Protein AF-A0A8H5EGX0-F1 (afdb_monomer_lite)

InterPro domains:
  IPR036259 MFS transporter superfamily [G3DSA:1.20.1250.20] (52-142)
  IPR036259 MFS transporter superfamily [SSF103473] (41-141)
  IPR050327 Proton-linked Monocarboxylate Transporter [PTHR11360] (49-141)

pLDDT: mean 75.51, std 17.84, range [39.16, 94.0]

Organism: Fusarium oxysporum (NCBI:txid5507)

Foldseek 3Di:
DDDDDDDDDDDDDDDDDDDDDDDDDDPPPPPDPPPDPPPPDPCPDDDPPDDPVVVVVVVVVVVVCCVLVVVLVCVVVVLVVCCVPVVVVDDSVVSVVVSVVVVVVSVVCVVVQVVCCVPPNNPVVVVVVVVVVVVVVVVVVD

Secondary structure (DSSP, 8-state):
---------------------------------------------S---S-HHHHHHHHHHHHHHIIIIIHHHHHHHHHHHHHHTTTTTS-HHHHHHHHHHHHHHHHHTHHHHHHHHHHH-THHHHHHHHHHHHHHHHHHT-

Sequence (142 aa):
MAASEPSRHQSLSSPASDDDRPSQIEPYSEKAPSQQEGTSAPDFGPPPDGGLQAWLVVTGGFFAVFASFGWINCIGIFQDYYEQNQLRSYSSSDVAWISSIESFMLFFWGPVVGYMTDNYGPRIPILIGSFLHVFGLMMTSL

Structure (mmCIF, N/CA/C/O backbone):
data_AF-A0A8H5EGX0-F1
#
_entry.id   AF-A0A8H5EGX0-F1
#
loop_
_atom_site.group_PDB
_atom_site.id
_atom_site.type_symbol
_atom_site.label_atom_id
_atom_site.label_alt_id
_atom_site.label_comp_id
_atom_site.label_asym_id
_atom_site.label_entity_id
_atom_site.label_seq_id
_atom_site.pdbx_PDB_ins_code
_atom_site.Cartn_x
_atom_site.Cartn_y
_atom_site.Cartn_z
_atom_site.occupancy
_atom_site.B_iso_or_equiv
_atom_site.auth_seq_id
_atom_site.auth_comp_id
_atom_site.auth_asym_id
_atom_site.auth_atom_id
_atom_site.pdbx_PDB_model_num
ATOM 1 N N . MET A 1 1 ? 75.860 87.114 -54.811 1.00 39.16 1 MET A N 1
ATOM 2 C CA . MET A 1 1 ? 76.926 86.441 -54.043 1.00 39.16 1 MET A CA 1
ATOM 3 C C . MET A 1 1 ? 76.267 85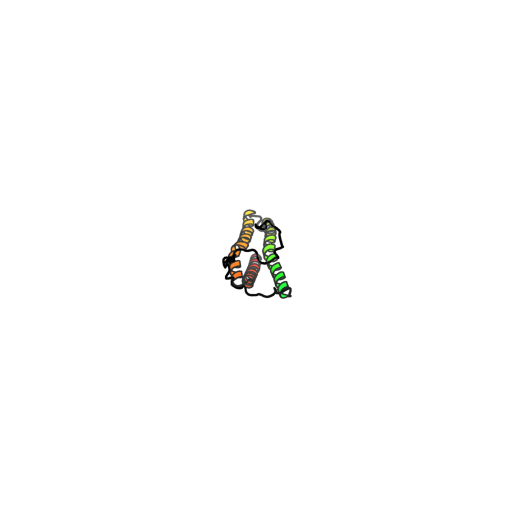.322 -53.266 1.00 39.16 1 MET A C 1
ATOM 5 O O . MET A 1 1 ? 75.130 85.493 -52.855 1.00 39.16 1 MET A O 1
ATOM 9 N N . ALA A 1 2 ? 76.927 84.173 -53.255 1.00 45.00 2 ALA A N 1
ATOM 10 C CA . ALA A 1 2 ? 76.429 82.858 -52.883 1.00 45.00 2 ALA A CA 1
ATOM 11 C C . ALA A 1 2 ? 75.842 82.733 -51.465 1.00 45.00 2 ALA A C 1
ATOM 13 O O . ALA A 1 2 ? 76.017 83.625 -50.641 1.00 45.00 2 ALA A O 1
ATOM 14 N N . ALA A 1 3 ? 75.312 81.526 -51.224 1.00 44.09 3 ALA A N 1
ATOM 15 C CA . ALA A 1 3 ? 75.005 80.915 -49.929 1.00 44.09 3 ALA A CA 1
ATOM 16 C C . ALA A 1 3 ? 73.655 81.359 -49.335 1.00 44.09 3 ALA A C 1
ATOM 18 O O . ALA A 1 3 ? 73.277 82.515 -49.439 1.00 44.09 3 ALA A O 1
ATOM 19 N N . SER A 1 4 ? 72.833 80.500 -48.743 1.00 52.69 4 SER A N 1
ATOM 20 C CA . SER A 1 4 ? 73.027 79.145 -48.215 1.00 52.69 4 SER A CA 1
ATOM 21 C C . SER A 1 4 ? 71.645 78.585 -47.853 1.00 52.69 4 SER A C 1
ATOM 23 O O . SER A 1 4 ? 70.780 79.349 -47.439 1.00 52.69 4 SER A O 1
ATOM 25 N N . GLU A 1 5 ? 71.491 77.266 -47.990 1.00 57.84 5 GLU A N 1
ATOM 26 C CA . GLU A 1 5 ? 70.510 76.393 -47.313 1.00 57.84 5 GLU A CA 1
ATOM 27 C C . GLU A 1 5 ? 69.002 76.715 -47.436 1.00 57.84 5 GLU A C 1
ATOM 29 O O . GLU A 1 5 ? 68.501 77.685 -46.862 1.00 57.84 5 GLU A O 1
ATOM 34 N N . PRO A 1 6 ? 68.206 75.849 -48.097 1.00 47.62 6 PRO A N 1
ATOM 35 C CA . PRO A 1 6 ? 66.765 76.006 -48.092 1.00 47.62 6 PRO A CA 1
ATOM 36 C C . PRO A 1 6 ? 66.179 75.557 -46.750 1.00 47.62 6 PRO A C 1
ATOM 38 O O . PRO A 1 6 ? 66.325 74.423 -46.294 1.00 47.62 6 PRO A O 1
ATOM 41 N N . SER A 1 7 ? 65.482 76.508 -46.145 1.00 50.09 7 SER A N 1
ATOM 42 C CA . SER A 1 7 ? 64.651 76.368 -44.963 1.00 50.09 7 SER A CA 1
ATOM 43 C C . SER A 1 7 ? 63.296 75.727 -45.284 1.00 50.09 7 SER A C 1
ATOM 45 O O . SER A 1 7 ? 62.673 76.066 -46.283 1.00 50.09 7 SER A O 1
ATOM 47 N N . ARG A 1 8 ? 62.801 74.960 -44.305 1.00 41.75 8 ARG A N 1
ATOM 48 C CA . ARG A 1 8 ? 61.388 74.755 -43.927 1.00 41.75 8 ARG A CA 1
ATOM 49 C C . ARG A 1 8 ? 60.447 73.965 -44.854 1.00 41.75 8 ARG A C 1
ATOM 51 O O . ARG A 1 8 ? 60.088 74.385 -45.940 1.00 41.75 8 ARG A O 1
ATOM 58 N N . HIS A 1 9 ? 59.915 72.902 -44.240 1.00 46.00 9 HIS A N 1
ATOM 59 C CA . HIS A 1 9 ? 58.511 72.470 -44.215 1.00 46.00 9 HIS A CA 1
ATOM 60 C C . HIS A 1 9 ? 57.680 72.618 -45.499 1.00 46.00 9 HIS A C 1
ATOM 62 O O . HIS A 1 9 ? 57.142 73.691 -45.746 1.00 46.00 9 HIS A O 1
ATOM 68 N N . GLN A 1 10 ? 57.335 71.488 -46.130 1.00 44.94 10 GLN A N 1
ATOM 69 C CA . GLN A 1 10 ? 55.916 71.202 -46.363 1.00 44.94 10 GLN A CA 1
ATOM 70 C C . GLN A 1 10 ? 55.630 69.712 -46.576 1.00 44.94 10 GLN A C 1
ATOM 72 O O . GLN A 1 10 ? 56.317 69.001 -47.299 1.00 44.94 10 GLN A O 1
ATOM 77 N N . SER A 1 11 ? 54.585 69.287 -45.879 1.00 49.12 11 SER A N 1
ATOM 78 C CA . SER A 1 11 ? 53.886 68.009 -45.882 1.00 49.12 11 SER A CA 1
ATOM 79 C C . SER A 1 11 ? 53.559 67.451 -47.268 1.00 49.12 11 SER A C 1
ATOM 81 O O . SER A 1 11 ? 52.850 68.112 -48.024 1.00 49.12 11 SER A O 1
ATOM 83 N N . LEU A 1 12 ? 53.903 66.187 -47.516 1.00 47.50 12 LEU A N 1
ATOM 84 C CA . LEU A 1 12 ? 53.177 65.338 -48.461 1.00 47.50 12 LEU A CA 1
ATOM 85 C C . LEU A 1 12 ? 52.882 63.984 -47.793 1.00 47.50 12 LEU A C 1
ATOM 87 O O . LEU A 1 12 ? 53.778 63.180 -47.566 1.00 47.50 12 LEU A O 1
ATOM 91 N N . SER A 1 13 ? 51.612 63.813 -47.417 1.00 48.50 13 SER A N 1
ATOM 92 C CA . SER A 1 13 ? 50.832 62.565 -47.427 1.00 48.50 13 SER A CA 1
ATOM 93 C C . SER A 1 13 ? 51.589 61.235 -47.277 1.00 48.50 13 SER A C 1
ATOM 95 O O . SER A 1 13 ? 52.116 60.699 -48.251 1.00 48.50 13 SER A O 1
ATOM 97 N N . SER A 1 14 ? 51.504 60.642 -46.086 1.00 48.97 14 SER A N 1
ATOM 98 C CA . SER A 1 14 ? 51.705 59.204 -45.896 1.00 48.97 14 SER A CA 1
ATOM 99 C C . SER A 1 14 ? 50.383 58.479 -46.200 1.00 48.97 14 SER A C 1
ATOM 101 O O . SER A 1 14 ? 49.391 58.792 -45.540 1.00 48.97 14 SER A O 1
ATOM 103 N N . PRO A 1 15 ? 50.317 57.526 -47.146 1.00 45.41 15 PRO A N 1
ATOM 104 C CA . PRO A 1 15 ? 49.335 56.447 -47.075 1.00 45.41 15 PRO A CA 1
ATOM 105 C C . PRO A 1 15 ? 49.884 55.415 -46.061 1.00 45.41 15 PRO A C 1
ATOM 107 O O . PRO A 1 15 ? 51.081 55.142 -46.050 1.00 45.41 15 PRO A O 1
ATOM 110 N N . ALA A 1 16 ? 49.149 55.023 -45.014 1.00 49.75 16 ALA A N 1
ATOM 111 C CA . ALA A 1 16 ? 48.093 54.003 -45.057 1.00 49.75 16 ALA A CA 1
ATOM 112 C C . ALA A 1 16 ? 48.613 52.758 -45.804 1.00 49.75 16 ALA A C 1
ATOM 114 O O . ALA A 1 16 ? 48.887 52.842 -46.994 1.00 49.75 16 ALA A O 1
ATOM 115 N N . SER A 1 17 ? 48.847 51.599 -45.207 1.00 49.91 17 SER A N 1
ATOM 116 C CA . SER A 1 17 ? 48.335 50.982 -43.989 1.00 49.91 17 SER A CA 1
ATOM 117 C C . SER A 1 17 ? 49.301 49.845 -43.645 1.00 49.91 17 SER A C 1
ATOM 119 O O . SER A 1 17 ? 49.939 49.312 -44.549 1.00 49.91 17 SER A O 1
ATOM 121 N N . ASP A 1 18 ? 49.443 49.490 -42.375 1.00 49.44 18 ASP A N 1
ATOM 122 C CA . ASP A 1 18 ? 49.068 48.147 -41.923 1.00 49.44 18 ASP A CA 1
ATOM 123 C C . ASP A 1 18 ? 49.499 47.921 -40.474 1.00 49.44 18 ASP A C 1
ATOM 125 O O . ASP A 1 18 ? 50.664 48.036 -40.096 1.00 49.44 18 ASP A O 1
ATOM 129 N N . ASP A 1 19 ? 48.468 47.577 -39.714 1.00 55.50 19 ASP A N 1
ATOM 130 C CA . ASP A 1 19 ? 48.469 46.726 -38.538 1.00 55.50 19 ASP A CA 1
ATOM 131 C C . ASP A 1 19 ? 49.134 47.254 -37.260 1.00 55.50 19 ASP A C 1
ATOM 133 O O . ASP A 1 19 ? 50.282 46.985 -36.892 1.00 55.50 19 ASP A O 1
ATOM 137 N N . ASP A 1 20 ? 48.296 47.988 -36.531 1.00 50.62 20 ASP A N 1
ATOM 138 C CA . ASP A 1 20 ? 48.363 48.170 -35.094 1.00 50.62 20 ASP A CA 1
ATOM 139 C C . ASP A 1 20 ? 48.460 46.820 -34.345 1.00 50.62 20 ASP A C 1
ATOM 141 O O . ASP A 1 20 ? 47.655 45.907 -34.497 1.00 50.62 20 ASP A O 1
ATOM 145 N N . ARG A 1 21 ? 49.461 46.749 -33.464 1.00 48.16 21 ARG A N 1
ATOM 146 C CA . ARG A 1 21 ? 49.671 45.787 -32.355 1.00 48.16 21 ARG A CA 1
ATOM 147 C C . ARG A 1 21 ? 48.369 45.628 -31.524 1.00 48.16 21 ARG A C 1
ATOM 149 O O . ARG A 1 21 ? 47.630 46.612 -31.496 1.00 48.16 21 ARG A O 1
ATOM 156 N N . PRO A 1 22 ? 48.128 44.577 -30.686 1.00 46.84 22 PRO A N 1
ATOM 157 C CA . PRO A 1 22 ? 49.139 43.961 -29.803 1.00 46.84 22 PRO A CA 1
ATOM 158 C C . PRO A 1 22 ? 48.913 42.496 -29.323 1.00 46.84 22 PRO A C 1
ATOM 160 O O . PRO A 1 22 ? 47.856 41.903 -29.478 1.00 46.84 22 PRO A O 1
ATOM 163 N N . SER A 1 23 ? 49.937 41.958 -28.638 1.00 53.44 23 SER A N 1
ATOM 164 C CA . SER A 1 23 ? 49.880 40.916 -27.585 1.00 53.44 23 SER A CA 1
ATOM 165 C C . SER A 1 23 ? 49.047 39.653 -27.848 1.00 53.44 23 SER A C 1
ATOM 167 O O . SER A 1 23 ? 47.829 39.653 -2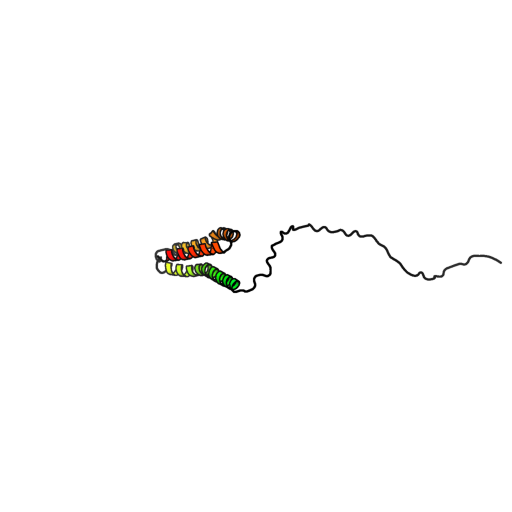7.689 1.00 53.44 23 SER A O 1
ATOM 169 N N . GLN A 1 24 ? 49.735 38.532 -28.100 1.00 46.62 24 GLN A N 1
ATOM 170 C CA . GLN A 1 24 ? 49.145 37.199 -27.978 1.00 46.62 24 GLN A CA 1
ATOM 171 C C . GLN A 1 24 ? 48.493 37.027 -26.602 1.00 46.62 24 GLN A C 1
ATOM 173 O O . GLN A 1 24 ? 49.172 36.937 -25.579 1.00 46.62 24 GLN A O 1
ATOM 178 N N . ILE A 1 25 ? 47.167 36.960 -26.598 1.00 55.50 25 ILE A N 1
ATOM 179 C CA . ILE A 1 25 ? 46.393 36.384 -25.510 1.00 55.50 25 ILE A CA 1
ATOM 180 C C . ILE A 1 25 ? 46.400 34.881 -25.788 1.00 55.50 25 ILE A C 1
ATOM 182 O O . ILE A 1 25 ? 45.712 34.410 -26.692 1.00 55.50 25 ILE A O 1
ATOM 186 N N . GLU A 1 26 ? 47.233 34.135 -25.064 1.00 58.56 26 GLU A N 1
ATOM 187 C CA . GLU A 1 26 ? 47.050 32.690 -24.911 1.00 58.56 26 GLU A CA 1
ATOM 188 C C . GLU A 1 26 ? 45.608 32.460 -24.430 1.00 58.56 26 GLU A C 1
ATOM 190 O O . GLU A 1 26 ? 45.235 33.004 -23.383 1.00 58.56 26 GLU A O 1
ATOM 195 N N . PRO A 1 27 ? 44.766 31.699 -25.150 1.00 50.34 27 PRO A N 1
ATOM 196 C CA . PRO A 1 27 ? 43.491 31.306 -24.597 1.00 50.34 27 PRO A CA 1
ATOM 197 C C . PRO A 1 27 ? 43.793 30.368 -23.433 1.00 50.34 27 PRO A C 1
ATOM 199 O O . PRO A 1 27 ? 44.171 29.213 -23.627 1.00 50.34 27 PRO A O 1
ATOM 202 N N . TYR A 1 28 ? 43.634 30.879 -22.214 1.00 47.75 28 TYR A N 1
ATOM 203 C CA . TYR A 1 28 ? 43.443 30.061 -21.030 1.00 47.75 28 TYR A CA 1
ATOM 204 C C . TYR A 1 28 ? 42.260 29.140 -21.329 1.00 47.75 28 TYR A C 1
ATOM 206 O O . TYR A 1 28 ? 41.099 29.542 -21.259 1.00 47.75 28 TYR A O 1
ATOM 214 N N . SER A 1 29 ? 42.565 27.915 -21.755 1.00 52.47 29 SER A N 1
ATOM 215 C CA . SER A 1 29 ? 41.612 26.822 -21.776 1.00 52.47 29 SER A CA 1
ATOM 216 C C . SER A 1 29 ? 41.235 26.590 -20.323 1.00 52.47 29 SER A C 1
ATOM 218 O O . SER A 1 29 ? 41.919 25.849 -19.616 1.00 52.47 29 SER A O 1
ATOM 220 N N . GLU A 1 30 ? 40.168 27.250 -19.881 1.00 49.53 30 GLU A N 1
ATOM 221 C CA . GLU A 1 30 ? 39.464 26.917 -18.656 1.00 49.53 30 GLU A CA 1
ATOM 222 C C . GLU A 1 30 ? 39.077 25.446 -18.766 1.00 49.53 30 GLU A C 1
ATOM 224 O O . GLU A 1 30 ? 38.104 25.057 -19.415 1.00 49.53 30 GLU A O 1
ATOM 229 N N . LYS A 1 31 ? 39.922 24.592 -18.194 1.00 50.28 31 LYS A N 1
ATOM 230 C CA . LYS A 1 31 ? 39.616 23.190 -18.006 1.00 50.28 31 LYS A CA 1
ATOM 231 C C . LYS A 1 31 ? 38.560 23.185 -16.912 1.00 50.28 31 LYS A C 1
ATOM 233 O O . LYS A 1 31 ? 38.891 23.147 -15.728 1.00 50.28 31 LYS A O 1
ATOM 238 N N . ALA A 1 32 ? 37.298 23.306 -17.326 1.00 50.00 32 ALA A N 1
ATOM 239 C CA . ALA A 1 32 ? 36.150 23.045 -16.476 1.00 50.00 32 ALA A CA 1
ATOM 240 C C . ALA A 1 32 ? 36.442 21.757 -15.688 1.00 50.00 32 ALA A C 1
ATOM 242 O O . ALA A 1 32 ? 37.016 20.824 -16.272 1.00 50.00 32 ALA A O 1
ATOM 243 N N . PRO A 1 33 ? 36.109 21.679 -14.386 1.00 42.12 33 PRO A N 1
ATOM 244 C CA . PRO A 1 33 ? 36.252 20.427 -13.673 1.00 42.12 33 PRO A CA 1
ATOM 245 C C . PRO A 1 33 ? 35.449 19.408 -14.470 1.00 42.12 33 PRO A C 1
ATOM 247 O O . PRO A 1 33 ? 34.247 19.583 -14.665 1.00 42.12 33 PRO A O 1
ATOM 250 N N . SER A 1 34 ? 36.132 18.395 -14.995 1.00 48.34 34 SER A N 1
ATOM 251 C CA . SER A 1 34 ? 35.525 17.244 -15.643 1.00 48.34 34 SER A CA 1
ATOM 252 C C . SER A 1 34 ? 34.729 16.503 -14.578 1.00 48.34 34 SER A C 1
ATOM 254 O O . SER A 1 34 ? 35.210 15.563 -13.949 1.00 48.34 34 SER A O 1
ATOM 256 N N . GLN A 1 35 ? 33.537 17.013 -14.305 1.00 50.34 35 GLN A N 1
ATOM 257 C CA . GLN A 1 35 ? 32.526 16.349 -13.529 1.00 50.34 35 GLN A CA 1
ATOM 258 C C . GLN A 1 35 ? 31.697 15.540 -14.516 1.00 50.34 35 GLN A C 1
ATOM 260 O O . GLN A 1 35 ? 31.291 16.051 -15.555 1.00 50.34 35 GLN A O 1
ATOM 265 N N . GLN A 1 36 ? 31.436 14.297 -14.121 1.00 50.78 36 GLN A N 1
ATOM 266 C CA . GLN A 1 36 ? 30.579 13.318 -14.782 1.00 50.78 36 GLN A CA 1
ATOM 267 C C . GLN A 1 36 ? 31.287 12.452 -15.835 1.00 50.78 36 GLN A C 1
ATOM 269 O O . GLN A 1 36 ? 31.043 12.554 -17.033 1.00 50.78 36 GLN A O 1
ATOM 274 N N . GLU A 1 37 ? 31.986 11.419 -15.353 1.00 50.03 37 GLU A N 1
ATOM 275 C CA . GLU A 1 37 ? 31.667 10.071 -15.846 1.00 50.03 37 GLU A CA 1
ATOM 276 C C . GLU A 1 37 ? 30.207 9.778 -15.465 1.00 50.03 37 GLU A C 1
ATOM 278 O O . GLU A 1 37 ? 29.890 9.110 -14.480 1.00 50.03 37 GLU A O 1
ATOM 283 N N . GLY A 1 38 ? 29.289 10.394 -16.210 1.00 45.78 38 GLY A N 1
ATOM 284 C CA . GLY A 1 38 ? 27.902 9.993 -16.236 1.00 45.78 38 GLY A CA 1
ATOM 285 C C . GLY A 1 38 ? 27.889 8.618 -16.868 1.00 45.78 38 GLY A C 1
ATOM 286 O O . GLY A 1 38 ? 28.193 8.476 -18.049 1.00 45.78 38 GLY A O 1
ATOM 287 N N . THR A 1 39 ? 27.571 7.605 -16.066 1.00 49.03 39 THR A N 1
ATOM 288 C CA . THR A 1 39 ? 27.070 6.336 -16.592 1.00 49.03 39 THR A CA 1
ATOM 289 C C . THR A 1 39 ? 26.019 6.708 -17.629 1.00 49.03 39 THR A C 1
ATOM 291 O O . THR A 1 39 ? 25.041 7.369 -17.275 1.00 49.03 39 THR A O 1
ATOM 294 N N . SER A 1 40 ? 26.260 6.402 -18.903 1.00 55.97 40 SER A N 1
ATOM 295 C CA . SER A 1 40 ? 25.276 6.624 -19.953 1.00 55.97 40 SER A CA 1
ATOM 296 C C . SER A 1 40 ? 24.001 5.920 -19.511 1.00 55.97 40 SER A C 1
ATOM 298 O O . SER A 1 40 ? 23.956 4.691 -19.423 1.00 55.97 40 SER A O 1
ATOM 300 N N . ALA A 1 41 ? 22.987 6.705 -19.139 1.00 65.50 41 ALA A N 1
ATOM 301 C CA . ALA A 1 41 ? 21.667 6.161 -18.899 1.00 65.50 41 ALA A CA 1
ATOM 302 C C . ALA A 1 41 ? 21.279 5.389 -20.170 1.00 65.50 41 ALA A C 1
ATOM 304 O O . ALA A 1 41 ? 21.549 5.886 -21.270 1.00 65.50 41 ALA A O 1
ATOM 305 N N . PRO A 1 42 ? 20.721 4.173 -20.055 1.00 65.69 42 PRO A N 1
ATOM 306 C CA . PRO A 1 42 ? 20.235 3.465 -21.225 1.00 65.69 42 PRO A CA 1
ATOM 307 C C . PRO A 1 42 ? 19.291 4.393 -21.991 1.00 65.69 42 PRO A C 1
ATOM 309 O O . PRO A 1 42 ? 18.410 5.005 -21.384 1.00 65.69 42 PRO A O 1
ATOM 312 N N . ASP A 1 43 ? 19.495 4.518 -23.301 1.00 66.50 43 ASP A N 1
ATOM 313 C CA . ASP A 1 43 ? 18.566 5.211 -24.189 1.00 66.50 43 ASP A CA 1
ATOM 314 C C . ASP A 1 43 ? 17.298 4.353 -24.297 1.00 66.50 43 ASP A C 1
ATOM 316 O O . ASP A 1 43 ? 17.136 3.507 -25.179 1.00 66.50 43 ASP A O 1
ATOM 320 N N . PHE A 1 44 ? 16.433 4.482 -23.292 1.00 63.84 44 PHE A N 1
ATOM 321 C CA . PHE A 1 44 ? 15.052 4.056 -23.383 1.00 63.84 44 PHE A CA 1
ATOM 322 C C . PHE A 1 44 ? 14.422 5.047 -24.352 1.00 63.84 44 PHE A C 1
ATOM 324 O O . PHE A 1 44 ? 14.253 6.206 -23.981 1.00 63.84 44 PHE A O 1
ATOM 331 N N . GLY A 1 45 ? 14.160 4.618 -25.590 1.00 69.94 45 GLY A N 1
ATOM 332 C CA . GLY A 1 45 ? 13.548 5.456 -26.624 1.00 69.94 45 GLY A CA 1
ATOM 333 C C . GLY A 1 45 ? 12.246 6.143 -26.170 1.00 69.94 45 GLY A C 1
ATOM 334 O O . GLY A 1 45 ? 11.866 6.049 -25.002 1.00 69.94 45 GLY A O 1
ATOM 335 N N . PRO A 1 46 ? 11.521 6.828 -27.076 1.00 72.56 46 PRO A N 1
ATOM 336 C CA . PRO A 1 46 ? 10.321 7.585 -26.716 1.00 72.56 46 PRO A CA 1
ATOM 337 C C . PRO A 1 46 ? 9.432 6.781 -25.754 1.00 72.56 46 PRO A C 1
ATOM 339 O O . PRO A 1 46 ? 9.221 5.588 -26.022 1.00 72.56 46 PRO A O 1
ATOM 342 N N . PRO A 1 47 ? 8.966 7.373 -24.632 1.00 67.62 47 PRO A N 1
ATOM 343 C CA . PRO A 1 47 ? 8.092 6.680 -23.697 1.00 67.62 47 PRO A CA 1
ATOM 344 C C . PRO A 1 47 ? 6.991 5.968 -24.482 1.00 67.62 47 PRO A C 1
ATOM 346 O O . PRO A 1 47 ? 6.517 6.529 -25.469 1.00 67.62 47 PRO A O 1
ATOM 349 N N . PRO A 1 48 ? 6.609 4.731 -24.122 1.00 67.38 48 PRO A N 1
ATOM 350 C CA . PRO A 1 48 ? 5.593 3.997 -24.861 1.00 67.38 48 PRO A CA 1
ATOM 351 C C . PRO A 1 48 ? 4.263 4.758 -24.782 1.00 67.38 48 PRO A C 1
ATOM 353 O O . PRO A 1 48 ? 3.486 4.597 -23.841 1.00 67.38 48 PRO A O 1
ATOM 356 N N . ASP A 1 49 ? 4.028 5.628 -25.760 1.00 70.19 49 ASP A N 1
ATOM 357 C CA . ASP A 1 49 ? 2.912 6.555 -25.766 1.00 70.19 49 ASP A CA 1
ATOM 358 C C . ASP A 1 49 ? 1.604 5.779 -25.985 1.00 70.19 49 ASP A C 1
ATOM 360 O O . ASP A 1 49 ? 1.350 5.192 -27.038 1.00 70.19 49 ASP A O 1
ATOM 364 N N . GLY A 1 50 ? 0.754 5.767 -24.954 1.00 67.19 50 GLY A N 1
ATOM 365 C CA . GLY A 1 50 ? -0.706 5.740 -25.107 1.00 67.19 50 GLY A CA 1
ATOM 366 C C . GLY A 1 50 ? -1.387 4.444 -25.566 1.00 67.19 50 GLY A C 1
ATOM 367 O O . GLY A 1 50 ? -2.580 4.480 -25.867 1.00 67.19 50 GLY A O 1
ATOM 368 N N . GLY A 1 51 ? -0.703 3.298 -25.612 1.00 83.56 51 GLY A N 1
ATOM 369 C CA . GLY A 1 51 ? -1.335 2.011 -25.943 1.00 83.56 51 GLY A CA 1
ATOM 370 C C . GLY A 1 51 ? -2.318 1.496 -24.874 1.00 83.56 51 GLY A C 1
ATOM 371 O O . GLY A 1 51 ? -2.323 1.953 -23.731 1.00 83.56 51 GLY A O 1
ATOM 372 N N . LEU A 1 52 ? -3.110 0.465 -25.206 1.00 85.25 52 LEU A N 1
ATOM 373 C CA . LEU A 1 52 ? -4.030 -0.195 -24.255 1.00 85.25 52 LEU A CA 1
ATOM 374 C C . LEU A 1 52 ? -3.326 -0.669 -22.974 1.00 85.25 52 LEU A C 1
ATOM 376 O O . LEU A 1 52 ? -3.899 -0.605 -21.891 1.00 85.25 52 LEU A O 1
ATOM 380 N N . GLN A 1 53 ? -2.072 -1.113 -23.081 1.00 85.06 53 GLN A N 1
ATOM 381 C CA . GLN A 1 53 ? -1.282 -1.533 -21.923 1.00 85.06 53 GLN A CA 1
ATOM 382 C C . GLN A 1 53 ? -0.976 -0.370 -20.971 1.00 85.06 53 GLN A C 1
ATOM 384 O O . GLN A 1 53 ? -1.068 -0.550 -19.761 1.00 85.06 53 GLN A O 1
ATOM 389 N N . ALA A 1 54 ? -0.673 0.823 -21.495 1.00 87.62 54 ALA A N 1
ATOM 390 C CA . ALA A 1 54 ? -0.442 2.005 -20.669 1.00 87.62 54 ALA A CA 1
ATOM 391 C C . ALA A 1 54 ? -1.723 2.400 -19.917 1.00 87.62 54 ALA A C 1
ATOM 393 O O . ALA A 1 54 ? -1.691 2.613 -18.707 1.00 87.62 54 ALA A O 1
ATOM 394 N N . TRP A 1 55 ? -2.871 2.386 -20.601 1.00 90.19 55 TRP A N 1
ATOM 395 C CA . TRP A 1 55 ? -4.169 2.644 -19.971 1.00 90.19 55 TRP A CA 1
ATOM 396 C C . TRP A 1 55 ? -4.540 1.609 -18.906 1.00 90.19 55 TRP A C 1
ATOM 398 O O . TRP A 1 55 ? -5.029 1.990 -17.847 1.00 90.19 55 TRP A O 1
ATOM 408 N N . LEU A 1 56 ? -4.246 0.323 -19.122 1.00 90.38 56 LEU A N 1
ATOM 409 C CA . LEU A 1 56 ? -4.456 -0.713 -18.104 1.00 90.38 56 LEU A CA 1
ATOM 410 C C . LEU A 1 56 ? -3.612 -0.475 -16.847 1.00 90.38 56 LEU A C 1
ATOM 412 O O . LEU A 1 56 ? -4.101 -0.700 -15.742 1.00 90.38 56 LEU A O 1
ATOM 416 N N . VAL A 1 57 ? -2.373 0.006 -16.991 1.00 90.00 57 VAL A N 1
ATOM 417 C CA . VAL A 1 57 ? -1.529 0.374 -15.842 1.00 90.00 57 VAL A CA 1
ATOM 418 C C . VAL A 1 57 ? -2.116 1.572 -15.097 1.00 90.00 57 VAL A C 1
ATOM 420 O O . VAL A 1 57 ? -2.174 1.541 -13.871 1.00 90.00 57 VAL A O 1
ATOM 423 N N . VAL A 1 58 ? -2.613 2.590 -15.809 1.00 91.62 58 VAL A N 1
ATOM 424 C CA . VAL A 1 58 ? -3.281 3.753 -15.194 1.00 91.62 58 VAL A CA 1
ATOM 425 C C . VAL A 1 58 ? -4.531 3.321 -14.427 1.00 91.62 58 VAL A C 1
ATOM 427 O O . VAL A 1 58 ? -4.696 3.677 -13.262 1.00 91.62 58 VAL A O 1
ATOM 430 N N . THR A 1 59 ? -5.390 2.510 -15.046 1.00 93.69 59 THR A N 1
ATOM 431 C CA . THR A 1 59 ? -6.592 1.973 -14.400 1.00 93.69 59 THR A CA 1
ATOM 432 C C . THR A 1 59 ? -6.241 1.088 -13.200 1.00 93.69 59 THR A C 1
ATOM 434 O O . THR A 1 59 ? -6.863 1.211 -12.148 1.00 93.69 59 THR A O 1
ATOM 437 N N . GLY A 1 60 ? -5.219 0.236 -13.314 1.00 90.94 60 GLY A N 1
ATOM 438 C CA . GLY A 1 60 ? -4.736 -0.589 -12.206 1.00 90.94 60 GLY A CA 1
ATOM 439 C C . GLY A 1 60 ? -4.189 0.245 -11.046 1.00 90.94 60 GLY A C 1
ATOM 440 O O . GLY A 1 60 ? -4.531 -0.010 -9.894 1.00 90.94 60 GLY A O 1
ATOM 441 N N . GLY A 1 61 ? -3.406 1.284 -11.343 1.00 91.94 61 GLY A N 1
ATOM 442 C CA . GLY A 1 61 ? -2.911 2.238 -10.351 1.00 91.94 61 GLY A CA 1
ATOM 443 C C . GLY A 1 61 ? -4.044 2.991 -9.654 1.00 91.94 61 GLY A C 1
ATOM 444 O O . GLY A 1 61 ? -4.034 3.110 -8.431 1.00 91.94 61 GLY A O 1
ATOM 445 N N . PHE A 1 62 ? -5.064 3.418 -10.404 1.00 93.56 62 PHE A N 1
ATOM 446 C CA . PHE A 1 62 ? -6.266 4.030 -9.837 1.00 93.56 62 PHE A CA 1
ATOM 447 C C . PHE A 1 62 ? -6.955 3.098 -8.836 1.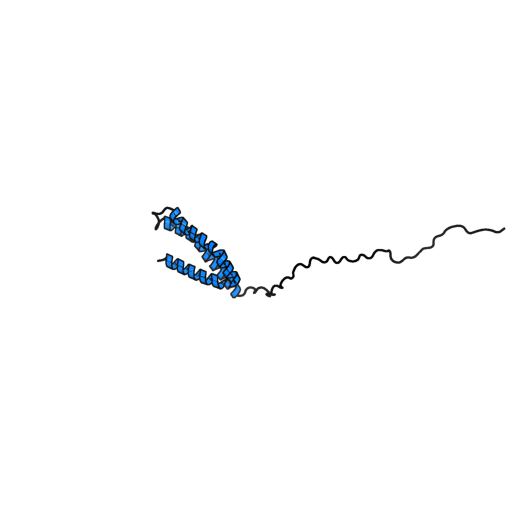00 93.56 62 PHE A C 1
ATOM 449 O O . PHE A 1 62 ? -7.219 3.512 -7.710 1.00 93.56 62 PHE A O 1
ATOM 456 N N . PHE A 1 63 ? -7.199 1.837 -9.204 1.00 92.75 63 PHE A N 1
ATOM 457 C CA . PHE A 1 63 ? -7.821 0.877 -8.290 1.00 92.75 63 PHE A CA 1
ATOM 458 C C . PHE A 1 63 ? -6.941 0.549 -7.085 1.00 92.75 63 PHE A C 1
ATOM 460 O O . PHE A 1 63 ? -7.469 0.396 -5.989 1.00 92.75 63 PHE A O 1
ATOM 467 N N . ALA A 1 64 ? -5.617 0.490 -7.251 1.00 89.94 64 ALA A N 1
ATOM 468 C CA . ALA A 1 64 ? -4.697 0.274 -6.138 1.00 89.94 64 ALA A CA 1
ATOM 469 C C . ALA A 1 64 ? -4.768 1.423 -5.117 1.00 89.94 64 ALA A C 1
ATOM 471 O O . ALA A 1 64 ? -4.894 1.179 -3.916 1.00 89.94 64 ALA A O 1
ATOM 472 N N . VAL A 1 65 ? -4.751 2.675 -5.586 1.00 90.62 65 VAL A N 1
ATOM 473 C CA . VAL A 1 65 ? -4.894 3.864 -4.729 1.00 90.62 65 VAL A CA 1
ATOM 474 C C . VAL A 1 65 ? -6.292 3.931 -4.113 1.00 90.62 65 VAL A C 1
ATOM 476 O O . VAL A 1 65 ? -6.408 4.181 -2.915 1.00 90.62 65 VAL A O 1
ATOM 479 N N . PHE A 1 66 ? -7.343 3.662 -4.895 1.00 91.19 66 PHE A N 1
ATOM 480 C CA . PHE A 1 66 ? -8.726 3.630 -4.419 1.00 91.19 66 PHE A CA 1
ATOM 481 C C . PHE A 1 66 ? -8.925 2.583 -3.323 1.00 91.19 66 PHE A C 1
ATOM 483 O O . PHE A 1 66 ? -9.486 2.901 -2.284 1.00 91.19 66 PHE A O 1
ATOM 490 N N . ALA A 1 67 ? -8.433 1.359 -3.514 1.00 89.69 67 ALA A N 1
ATOM 491 C CA . ALA A 1 67 ? -8.526 0.317 -2.501 1.00 89.69 67 ALA A CA 1
ATOM 492 C C . ALA A 1 67 ? -7.717 0.685 -1.252 1.00 89.69 67 ALA A C 1
ATOM 494 O O . ALA A 1 67 ? -8.214 0.524 -0.150 1.00 89.69 67 ALA A O 1
ATOM 495 N N . SER A 1 68 ? -6.511 1.237 -1.405 1.00 86.88 68 SER A N 1
ATOM 496 C CA . SER A 1 68 ? -5.640 1.530 -0.258 1.00 86.88 68 SER A CA 1
ATOM 497 C C . SER A 1 68 ? -6.147 2.718 0.566 1.00 86.88 68 SER A C 1
ATOM 499 O O . SER A 1 68 ? -6.406 2.594 1.759 1.00 86.88 68 SER A O 1
ATOM 501 N N . PHE A 1 69 ? -6.328 3.880 -0.068 1.00 88.19 69 PHE A N 1
ATOM 502 C CA . PHE A 1 69 ? -6.766 5.091 0.628 1.00 88.19 69 PHE A CA 1
ATOM 503 C C . PHE A 1 69 ? -8.279 5.132 0.834 1.00 88.19 69 PHE A C 1
ATOM 505 O O . PHE A 1 69 ? -8.738 5.639 1.854 1.00 88.19 69 PHE A O 1
ATOM 512 N N . GLY A 1 70 ? -9.074 4.608 -0.100 1.00 90.69 70 GLY A N 1
ATOM 513 C CA . GLY A 1 70 ? -10.528 4.544 0.056 1.00 90.69 70 GLY A CA 1
ATOM 514 C C . GLY A 1 70 ? -10.932 3.657 1.229 1.00 90.69 70 GLY A C 1
ATOM 515 O O . GLY A 1 70 ? -11.780 4.066 2.015 1.00 90.69 70 GLY A O 1
ATOM 516 N N . TRP A 1 71 ? -10.265 2.513 1.417 1.00 88.31 71 TRP A N 1
ATOM 517 C CA . TRP A 1 71 ? -10.512 1.628 2.559 1.00 88.31 71 TRP A CA 1
ATOM 518 C C . TRP A 1 71 ? -10.304 2.331 3.908 1.00 88.31 71 TRP A C 1
ATOM 520 O O . TRP A 1 71 ? -11.198 2.314 4.752 1.00 88.31 71 TRP A O 1
ATOM 530 N N . ILE A 1 72 ? -9.187 3.048 4.071 1.00 87.56 72 ILE A N 1
ATOM 531 C CA . ILE A 1 72 ? -8.890 3.806 5.299 1.00 87.56 72 ILE A CA 1
ATOM 532 C C . ILE A 1 72 ? -9.935 4.895 5.551 1.00 87.56 72 ILE A C 1
ATOM 534 O O . ILE A 1 72 ? -10.329 5.131 6.687 1.00 87.56 72 ILE A O 1
ATOM 538 N N . ASN A 1 73 ? -10.435 5.552 4.503 1.00 89.31 73 ASN A N 1
ATOM 539 C CA . ASN A 1 73 ? -11.511 6.528 4.672 1.00 89.31 73 ASN A CA 1
ATOM 540 C C . ASN A 1 73 ? -12.830 5.860 5.108 1.00 89.31 73 ASN A C 1
ATOM 542 O O . ASN A 1 73 ? -13.577 6.432 5.902 1.00 89.31 73 ASN A O 1
ATOM 546 N N . CYS A 1 74 ? -13.118 4.646 4.629 1.00 89.31 74 CYS A N 1
ATOM 547 C CA . CYS A 1 74 ? -14.308 3.891 5.021 1.00 89.31 74 CYS A CA 1
ATOM 548 C C . CYS A 1 74 ? -14.237 3.350 6.457 1.00 89.31 74 CYS A C 1
ATOM 550 O O . CYS A 1 74 ? -15.283 3.247 7.101 1.00 89.31 74 CYS A O 1
ATOM 552 N N . ILE A 1 75 ? -13.043 3.051 6.989 1.00 86.25 75 ILE A N 1
ATOM 553 C CA . ILE A 1 75 ? -12.903 2.515 8.354 1.00 86.25 75 ILE A CA 1
ATOM 554 C C . ILE A 1 75 ? -13.479 3.454 9.419 1.00 86.25 75 ILE A C 1
ATOM 556 O O . ILE A 1 75 ? -14.010 2.984 10.420 1.00 86.25 75 ILE A O 1
ATOM 560 N N . GLY A 1 76 ? -13.466 4.772 9.182 1.00 85.19 76 GLY A N 1
ATOM 561 C CA . GLY A 1 76 ? -14.060 5.749 10.100 1.00 85.19 76 GLY A CA 1
ATOM 562 C C . GLY A 1 76 ? -15.575 5.581 10.262 1.00 85.19 76 GLY A C 1
ATOM 563 O O . GLY A 1 76 ? -16.106 5.755 11.356 1.00 85.19 76 GLY A O 1
ATOM 564 N N . ILE A 1 77 ?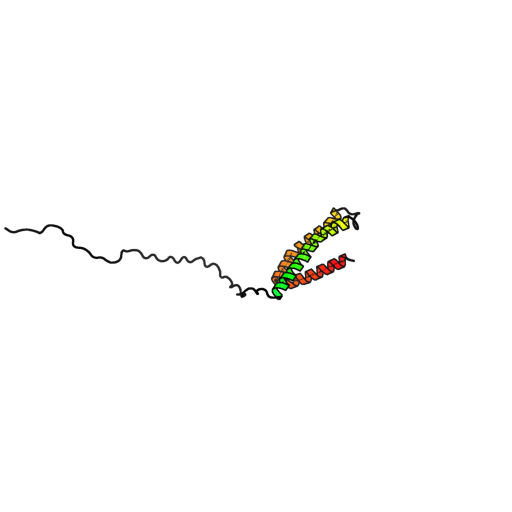 -16.271 5.165 9.200 1.00 87.62 77 ILE A N 1
ATOM 565 C CA . ILE A 1 77 ? -17.709 4.863 9.250 1.00 87.62 77 ILE A CA 1
ATOM 566 C C . ILE A 1 77 ? -17.944 3.550 10.005 1.00 87.62 77 ILE A C 1
ATOM 568 O O . ILE A 1 77 ? -18.889 3.442 10.785 1.00 87.62 77 ILE A O 1
ATOM 572 N N . PHE A 1 78 ? -17.073 2.553 9.811 1.00 83.38 78 PHE A N 1
ATOM 573 C CA . PHE A 1 78 ? -17.148 1.303 10.568 1.00 83.38 78 PHE A CA 1
ATOM 574 C C . PHE A 1 78 ? -16.876 1.514 12.055 1.00 83.38 78 PHE A C 1
ATOM 576 O O . PHE A 1 78 ? -17.565 0.917 12.875 1.00 83.38 78 PHE A O 1
ATOM 583 N N . GLN A 1 79 ? -15.934 2.389 12.410 1.00 83.12 79 GLN A N 1
ATOM 584 C CA . GLN A 1 79 ? -15.677 2.765 13.796 1.00 83.12 79 GLN A CA 1
ATOM 585 C C . GLN A 1 79 ? -16.942 3.330 14.458 1.00 83.12 79 GLN A C 1
ATOM 587 O O . GLN A 1 79 ? -17.346 2.826 15.504 1.00 83.12 79 GLN A O 1
ATOM 592 N N . ASP A 1 80 ? -17.609 4.295 13.819 1.00 85.44 80 ASP A N 1
ATOM 593 C CA . ASP A 1 80 ? -18.863 4.868 14.324 1.00 85.44 80 ASP A CA 1
ATOM 594 C C . ASP A 1 80 ? -19.968 3.803 14.463 1.00 85.44 80 ASP A C 1
ATOM 596 O O . ASP A 1 80 ? -20.633 3.700 15.495 1.00 85.44 80 ASP A O 1
ATOM 600 N N . TYR A 1 81 ? -20.112 2.922 13.467 1.00 85.88 81 TYR A N 1
ATOM 601 C CA . TYR A 1 81 ? -21.063 1.811 13.534 1.00 85.88 81 TYR A CA 1
ATOM 602 C C . TYR A 1 81 ? -20.752 0.823 14.671 1.00 85.88 81 TYR A C 1
ATOM 604 O O . TYR A 1 81 ? -21.667 0.345 15.348 1.00 85.88 81 TYR A O 1
ATOM 612 N N . TYR A 1 82 ? -19.477 0.506 14.909 1.00 82.62 82 TYR A N 1
ATOM 613 C CA . TYR A 1 82 ? -19.074 -0.396 15.986 1.00 82.62 82 TYR A CA 1
ATOM 614 C C . TYR A 1 82 ? -19.301 0.225 17.360 1.00 82.62 82 TYR A C 1
ATOM 616 O O . TYR A 1 82 ? -19.879 -0.448 18.217 1.00 82.62 82 TYR A O 1
ATOM 624 N N . GLU A 1 83 ? -18.953 1.499 17.549 1.00 82.50 83 GLU A N 1
ATOM 625 C CA . GLU A 1 83 ? -19.262 2.252 18.771 1.00 82.50 83 GLU A CA 1
ATOM 626 C C . GLU A 1 83 ? -20.779 2.290 19.031 1.00 82.50 83 GLU A C 1
ATOM 628 O O . GLU A 1 83 ? -21.229 2.152 20.168 1.00 82.50 83 GLU A O 1
ATOM 633 N N . GLN A 1 84 ? -21.590 2.381 17.973 1.00 81.44 84 GLN A N 1
ATOM 634 C CA . GLN A 1 84 ? -23.047 2.432 18.060 1.00 81.44 84 GLN A CA 1
ATOM 635 C C . GLN A 1 84 ? -23.763 1.081 18.012 1.00 81.44 84 GLN A C 1
ATOM 637 O O . GLN A 1 84 ? -24.990 1.084 18.115 1.00 81.44 84 GLN A O 1
ATOM 642 N N . ASN A 1 85 ? -23.105 -0.069 17.870 1.00 80.50 85 ASN A N 1
ATOM 643 C CA . ASN A 1 85 ? -23.827 -1.346 17.797 1.00 80.50 85 ASN A CA 1
ATOM 644 C C . ASN A 1 85 ? -23.104 -2.481 18.526 1.00 80.50 85 ASN A C 1
ATOM 646 O O . ASN A 1 85 ? -23.523 -2.867 19.615 1.00 80.50 85 ASN A O 1
ATOM 650 N N . GLN A 1 86 ? -22.028 -3.008 17.940 1.00 72.38 86 GLN A N 1
ATOM 651 C CA . GLN A 1 86 ? -21.351 -4.215 18.433 1.00 72.38 86 GLN A CA 1
ATOM 652 C C . GLN A 1 86 ? -20.490 -3.963 19.679 1.00 72.38 86 GLN A C 1
ATOM 654 O O . GLN A 1 86 ? -20.435 -4.809 20.566 1.00 72.38 86 GLN A O 1
ATOM 659 N N . LEU A 1 87 ? -19.841 -2.800 19.764 1.00 74.88 87 LEU A N 1
ATOM 660 C CA . LEU A 1 87 ? -18.892 -2.437 20.821 1.00 74.88 87 LEU A CA 1
ATOM 661 C C . LEU A 1 87 ? -19.420 -1.308 21.721 1.00 74.88 87 LEU A C 1
ATOM 663 O O . LEU A 1 87 ? -18.638 -0.639 22.385 1.00 74.88 87 LEU A O 1
ATOM 667 N N . ARG A 1 88 ? -20.745 -1.134 21.832 1.00 74.69 88 ARG A N 1
ATOM 668 C CA . ARG A 1 88 ? -21.366 -0.101 22.694 1.00 74.69 88 ARG A CA 1
ATOM 669 C C . ARG A 1 88 ? -20.878 -0.088 24.146 1.00 74.69 88 ARG A C 1
ATOM 671 O O . ARG A 1 88 ? -21.003 0.927 24.822 1.00 74.69 88 ARG A O 1
ATOM 678 N N . SER A 1 89 ? -20.411 -1.228 24.653 1.00 77.56 89 SER A N 1
ATOM 679 C CA . SER A 1 89 ? -19.899 -1.372 26.019 1.00 77.56 89 SER A CA 1
ATOM 680 C C . SER A 1 89 ? -18.436 -0.953 26.189 1.00 77.56 89 SER A C 1
ATOM 682 O O . SER A 1 89 ? -17.970 -0.875 27.323 1.00 77.56 89 SER A O 1
ATOM 684 N N . TYR A 1 90 ? -17.708 -0.730 25.095 1.00 79.12 90 TYR A N 1
ATOM 685 C CA . TYR A 1 90 ? -16.308 -0.311 25.091 1.00 79.12 90 TYR A CA 1
ATOM 686 C C . TYR A 1 90 ? -16.204 1.210 24.960 1.00 79.12 90 TYR A C 1
ATOM 688 O O . TYR A 1 90 ? -17.092 1.861 24.409 1.00 79.12 90 TYR A O 1
ATOM 696 N N . SER A 1 91 ? -15.129 1.798 25.491 1.00 83.31 91 SER A N 1
ATOM 697 C CA . SER A 1 91 ? -14.902 3.235 25.330 1.00 83.31 91 SER A CA 1
ATOM 698 C C . SER A 1 91 ? -14.510 3.551 23.883 1.00 83.31 91 SER A C 1
ATOM 700 O O . SER A 1 91 ? -13.873 2.728 23.228 1.00 83.31 91 SER A O 1
ATOM 702 N N . SER A 1 92 ? -14.805 4.753 23.379 1.00 81.25 92 SER A N 1
ATOM 703 C CA . SER A 1 92 ? -14.381 5.151 22.023 1.00 81.25 92 SER A CA 1
ATOM 704 C C . SER A 1 92 ? -12.858 5.057 21.827 1.00 81.25 92 SER A C 1
ATOM 706 O O . SER A 1 92 ? -12.388 4.788 20.725 1.00 81.25 92 SER A O 1
ATOM 708 N N . SER A 1 93 ? -12.061 5.188 22.898 1.00 84.81 93 SER A N 1
ATOM 709 C CA . SER A 1 93 ? -10.607 4.960 22.846 1.00 84.81 93 SER A CA 1
ATOM 710 C C . SER A 1 93 ? -10.255 3.496 22.549 1.00 84.81 93 SER A C 1
ATOM 712 O O . SER A 1 93 ? -9.314 3.226 21.802 1.00 84.81 93 SER A O 1
ATOM 714 N N . ASP A 1 94 ? -11.024 2.556 23.101 1.00 85.06 94 ASP A N 1
ATOM 715 C CA . ASP A 1 94 ? -10.866 1.114 22.883 1.00 85.06 94 ASP A CA 1
ATOM 716 C C . ASP A 1 94 ? -11.408 0.652 21.523 1.00 85.06 94 ASP A C 1
ATOM 718 O O . ASP A 1 94 ? -11.221 -0.501 21.153 1.00 85.06 94 ASP A O 1
ATOM 722 N N . VAL A 1 95 ? -12.051 1.521 20.747 1.00 84.25 95 VAL A N 1
ATOM 723 C CA . VAL A 1 95 ? -12.389 1.236 19.343 1.00 84.25 95 VAL A CA 1
ATOM 724 C C . VAL A 1 95 ? -11.399 1.940 18.411 1.00 84.25 95 VAL A C 1
ATOM 726 O O . VAL A 1 95 ? -10.907 1.339 17.456 1.00 84.25 95 VAL A O 1
ATOM 729 N N . ALA A 1 96 ? -11.003 3.172 18.743 1.00 87.44 96 ALA A N 1
ATOM 730 C CA . ALA A 1 96 ? -10.062 3.976 17.963 1.00 87.44 96 ALA A CA 1
ATOM 731 C C . ALA A 1 96 ? -8.647 3.376 17.849 1.00 87.44 96 ALA A C 1
ATOM 733 O O . ALA A 1 96 ? -7.922 3.674 16.896 1.00 87.44 96 ALA A O 1
ATOM 734 N N . TRP A 1 97 ? -8.210 2.528 18.788 1.00 89.81 97 TRP A N 1
ATOM 735 C CA . TRP A 1 97 ? -6.891 1.886 18.667 1.00 89.81 97 TRP A CA 1
ATOM 736 C C . TRP A 1 97 ? -6.810 0.924 17.471 1.00 89.81 97 TRP A C 1
ATOM 738 O O . TRP A 1 97 ? -5.725 0.749 16.918 1.00 89.81 97 TRP A O 1
ATOM 748 N N . ILE A 1 98 ? -7.935 0.346 17.029 1.00 86.94 98 ILE A N 1
ATOM 749 C CA . ILE A 1 98 ? -7.984 -0.587 15.893 1.00 86.94 98 ILE A CA 1
ATOM 750 C C . ILE A 1 98 ? -7.628 0.153 14.599 1.00 86.94 98 ILE A C 1
ATOM 752 O O . ILE A 1 98 ? -6.679 -0.222 13.908 1.00 86.94 98 ILE A O 1
ATOM 756 N N . SER A 1 99 ? -8.330 1.255 14.321 1.00 87.50 99 SER A N 1
ATOM 757 C CA . SER A 1 99 ? -8.081 2.118 13.158 1.00 87.50 99 SER A CA 1
ATOM 758 C C . SER A 1 99 ? -6.711 2.812 13.232 1.00 87.50 99 SER A C 1
ATOM 760 O O . SER A 1 99 ? -6.068 3.058 12.206 1.00 87.50 99 SER A O 1
ATOM 762 N N . SER A 1 100 ? -6.200 3.055 14.445 1.00 90.38 100 SER A N 1
ATOM 763 C CA . SER A 1 100 ? -4.840 3.570 14.662 1.00 90.38 100 SER A CA 1
ATOM 764 C C . SER A 1 100 ? -3.758 2.557 14.271 1.00 90.38 100 SER A C 1
ATOM 766 O O . SER A 1 100 ? -2.806 2.920 13.578 1.00 90.38 100 SER A O 1
ATOM 768 N N . ILE A 1 101 ? -3.892 1.287 14.679 1.00 91.12 101 ILE A N 1
ATOM 769 C CA . ILE A 1 101 ? -2.945 0.227 14.298 1.00 91.12 101 ILE A CA 1
ATOM 770 C C . ILE A 1 101 ? -3.006 -0.041 12.799 1.00 91.12 101 ILE A C 1
ATOM 772 O O . ILE A 1 101 ? -1.963 -0.213 12.175 1.00 91.12 101 ILE A O 1
ATOM 776 N N . GLU A 1 102 ? -4.196 -0.047 12.208 1.00 88.81 102 GLU A N 1
ATOM 777 C CA . GLU A 1 102 ? -4.357 -0.190 10.763 1.00 88.81 102 GLU A CA 1
ATOM 778 C C . GLU A 1 102 ? -3.598 0.906 9.999 1.00 88.81 102 GLU A C 1
ATOM 780 O O . GLU A 1 102 ? -2.767 0.609 9.136 1.00 88.81 102 GLU A O 1
ATOM 785 N N . SER A 1 103 ? -3.824 2.171 10.367 1.00 89.31 103 SER A N 1
ATOM 786 C CA . SER A 1 103 ? -3.146 3.317 9.751 1.00 89.31 103 SER A CA 1
ATOM 787 C C . SER A 1 103 ? -1.632 3.264 9.966 1.00 89.31 103 SER A C 1
ATOM 789 O O . SER A 1 103 ? -0.860 3.580 9.062 1.00 89.31 103 SER A O 1
ATOM 791 N N . PHE A 1 104 ? -1.184 2.819 11.143 1.00 90.75 104 PHE A N 1
ATOM 792 C CA . PHE A 1 104 ? 0.232 2.588 11.417 1.00 90.75 104 PHE A CA 1
ATOM 793 C C . PHE A 1 104 ? 0.821 1.503 10.504 1.00 90.75 104 PHE A C 1
ATOM 795 O O . PHE A 1 104 ? 1.886 1.711 9.921 1.00 90.75 104 PHE A O 1
ATOM 802 N N . MET A 1 105 ? 0.129 0.373 10.334 1.00 89.56 105 MET A N 1
ATOM 803 C CA . MET A 1 105 ? 0.589 -0.743 9.502 1.00 89.56 105 MET A CA 1
ATOM 804 C C . MET A 1 105 ? 0.731 -0.350 8.030 1.00 89.56 105 MET A C 1
ATOM 806 O O . MET A 1 105 ? 1.676 -0.803 7.384 1.00 89.56 105 MET A O 1
ATOM 810 N N . LEU A 1 106 ? -0.135 0.534 7.516 1.00 87.44 106 LEU A N 1
ATOM 811 C CA . LEU A 1 106 ? -0.016 1.064 6.154 1.00 87.44 106 LEU A CA 1
ATOM 812 C C . LEU A 1 106 ? 1.372 1.670 5.896 1.00 87.44 106 LEU A C 1
ATOM 814 O O . LEU A 1 106 ? 2.000 1.382 4.878 1.00 87.44 106 LEU A O 1
ATOM 818 N N . PHE A 1 107 ? 1.858 2.499 6.822 1.00 88.50 107 PHE A N 1
ATOM 819 C CA . PHE A 1 107 ? 3.141 3.184 6.669 1.00 88.50 107 PHE A CA 1
ATOM 820 C C . PHE A 1 107 ? 4.326 2.345 7.146 1.00 88.50 107 PHE A C 1
ATOM 822 O O . PHE A 1 107 ? 5.415 2.453 6.582 1.00 88.50 107 PHE A O 1
ATOM 829 N N . PHE A 1 108 ? 4.126 1.483 8.146 1.00 92.44 108 PHE A N 1
ATOM 830 C CA . PHE A 1 108 ? 5.175 0.636 8.715 1.00 92.44 108 PHE A CA 1
ATOM 831 C C . PHE A 1 108 ? 5.837 -0.263 7.662 1.00 92.44 108 PHE A C 1
ATOM 833 O O . PHE A 1 108 ? 7.060 -0.398 7.638 1.00 92.44 108 PHE A O 1
ATOM 840 N N . TRP A 1 109 ? 5.047 -0.828 6.745 1.00 89.44 109 TRP A N 1
ATOM 841 C CA . TRP A 1 109 ? 5.562 -1.668 5.660 1.00 89.44 109 TRP A CA 1
ATOM 842 C C . TRP A 1 109 ? 6.145 -0.876 4.482 1.00 89.44 109 TRP A C 1
ATOM 844 O O . TRP A 1 109 ? 6.751 -1.478 3.596 1.00 89.44 109 TRP A O 1
ATOM 854 N N . GLY A 1 110 ? 6.030 0.455 4.482 1.00 90.31 110 GLY A N 1
ATOM 855 C CA . GLY A 1 110 ? 6.497 1.333 3.408 1.00 90.31 110 GLY A CA 1
ATOM 856 C C . GLY A 1 110 ? 7.951 1.082 2.983 1.00 90.31 110 GLY A C 1
ATOM 857 O O . GLY A 1 110 ? 8.181 0.839 1.799 1.00 90.31 110 GLY A O 1
ATOM 858 N N . PRO A 1 111 ? 8.935 1.051 3.906 1.00 92.88 111 PRO A N 1
ATOM 859 C CA . PRO A 1 111 ? 10.331 0.777 3.555 1.00 92.88 111 PRO A CA 1
ATOM 860 C C . PRO A 1 111 ? 10.558 -0.622 2.966 1.00 92.88 111 PRO A C 1
ATOM 862 O O . PRO A 1 111 ? 11.334 -0.779 2.026 1.00 92.88 111 PRO A O 1
ATOM 865 N N . VAL A 1 112 ? 9.868 -1.641 3.488 1.00 91.62 112 VAL A N 1
ATOM 866 C CA . VAL A 1 112 ? 9.996 -3.033 3.020 1.00 91.62 112 VAL A CA 1
ATOM 867 C C . VAL A 1 112 ? 9.412 -3.183 1.617 1.00 91.62 112 VAL A C 1
ATOM 869 O O . VAL A 1 112 ? 10.031 -3.792 0.745 1.00 91.62 112 VAL A O 1
ATOM 872 N N . VAL A 1 113 ? 8.232 -2.602 1.385 1.00 90.19 113 VAL A N 1
ATOM 873 C CA . VAL A 1 113 ? 7.567 -2.597 0.077 1.00 90.19 113 VAL A CA 1
ATOM 874 C C . VAL A 1 113 ? 8.357 -1.764 -0.930 1.00 90.19 113 VAL A C 1
ATOM 876 O O . VAL A 1 113 ? 8.485 -2.185 -2.078 1.00 90.19 113 VAL A O 1
ATOM 879 N N . GLY A 1 114 ? 8.934 -0.635 -0.506 1.00 90.69 114 GLY A N 1
ATOM 880 C CA . GLY A 1 114 ? 9.841 0.176 -1.321 1.00 90.69 114 GLY A CA 1
ATOM 881 C C . GLY A 1 114 ? 11.049 -0.635 -1.778 1.00 90.69 114 GLY A C 1
ATOM 882 O O . GLY A 1 114 ? 11.237 -0.829 -2.973 1.00 90.69 114 GLY A O 1
ATOM 883 N N . TYR A 1 115 ? 11.770 -1.251 -0.835 1.00 92.62 115 TYR A N 1
ATOM 884 C CA . TYR A 1 115 ? 12.893 -2.135 -1.154 1.00 92.62 115 TYR A CA 1
ATOM 885 C C . TYR A 1 115 ? 12.492 -3.285 -2.092 1.00 92.62 115 TYR A C 1
ATOM 887 O O . TYR A 1 115 ? 13.214 -3.617 -3.031 1.00 92.62 115 TYR A O 1
ATOM 895 N N . MET A 1 116 ? 11.331 -3.906 -1.872 1.00 90.75 116 MET A N 1
ATOM 896 C CA . MET A 1 116 ? 10.840 -4.975 -2.744 1.00 90.75 116 MET A CA 1
ATOM 897 C C . MET A 1 116 ? 10.516 -4.466 -4.156 1.00 90.75 116 MET A C 1
ATOM 899 O O . MET A 1 116 ? 10.827 -5.145 -5.133 1.00 90.75 116 MET A O 1
ATOM 903 N N . THR A 1 117 ? 9.923 -3.278 -4.264 1.00 91.31 117 THR A N 1
ATOM 904 C CA . THR A 1 117 ? 9.578 -2.648 -5.544 1.00 91.31 117 THR A CA 1
ATOM 905 C C . THR A 1 117 ? 10.831 -2.276 -6.328 1.00 91.31 117 THR A C 1
ATOM 907 O O . THR A 1 117 ? 10.884 -2.528 -7.530 1.00 91.31 117 THR A O 1
ATOM 910 N N . ASP A 1 118 ? 11.856 -1.762 -5.651 1.00 92.62 118 ASP A N 1
ATOM 911 C CA . ASP A 1 118 ? 13.111 -1.352 -6.282 1.00 92.62 118 ASP A CA 1
ATOM 912 C C . ASP A 1 118 ? 13.896 -2.552 -6.840 1.00 92.62 118 ASP A C 1
ATOM 914 O O . ASP A 1 118 ? 14.483 -2.459 -7.916 1.00 92.62 118 ASP A O 1
ATOM 918 N N . ASN A 1 119 ? 13.877 -3.702 -6.150 1.00 92.56 119 ASN A N 1
ATOM 919 C CA . ASN A 1 119 ? 14.635 -4.893 -6.566 1.00 92.56 119 ASN A CA 1
ATOM 920 C C . ASN A 1 119 ? 13.865 -5.839 -7.502 1.00 92.56 119 ASN A C 1
ATOM 922 O O . ASN A 1 119 ? 14.470 -6.482 -8.359 1.00 92.56 119 ASN A O 1
ATOM 926 N N . TYR A 1 120 ? 12.545 -5.964 -7.333 1.00 88.56 120 TYR A N 1
ATOM 927 C CA . TYR A 1 120 ? 11.727 -6.969 -8.032 1.00 88.56 120 TYR A CA 1
ATOM 928 C C . TYR A 1 120 ? 10.602 -6.368 -8.885 1.00 88.56 120 TYR A C 1
ATOM 930 O O . TYR A 1 120 ? 9.833 -7.096 -9.522 1.00 88.56 120 TYR A O 1
ATOM 938 N N . GLY A 1 121 ? 10.494 -5.040 -8.914 1.00 88.62 121 GLY A N 1
ATOM 939 C CA . GLY A 1 121 ? 9.415 -4.323 -9.574 1.00 88.62 121 GLY A CA 1
ATOM 940 C C . GLY A 1 121 ? 8.095 -4.349 -8.788 1.00 88.62 121 GLY A C 1
ATOM 941 O O . GLY A 1 121 ? 7.937 -5.062 -7.795 1.00 88.62 121 GLY A O 1
ATOM 942 N N . PRO A 1 122 ? 7.082 -3.603 -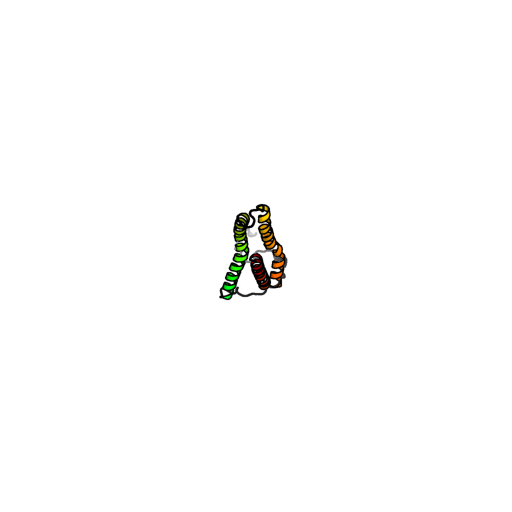9.258 1.00 86.81 122 PRO A N 1
ATOM 943 C CA . PRO A 1 122 ? 5.838 -3.380 -8.516 1.00 86.81 122 PRO A CA 1
ATOM 944 C C . PRO A 1 122 ? 4.884 -4.585 -8.505 1.00 86.81 122 PRO A C 1
ATOM 946 O O . PRO A 1 122 ? 3.938 -4.622 -7.725 1.00 86.81 122 PRO A O 1
ATOM 949 N N . ARG A 1 123 ? 5.094 -5.594 -9.362 1.00 88.25 123 ARG A N 1
ATOM 950 C CA . ARG A 1 123 ? 4.139 -6.707 -9.531 1.00 88.25 123 ARG A CA 1
ATOM 951 C C . ARG A 1 123 ? 4.039 -7.604 -8.295 1.00 88.25 123 ARG A C 1
ATOM 953 O O . ARG A 1 123 ? 2.937 -7.995 -7.923 1.00 88.25 123 ARG A O 1
ATOM 960 N N . ILE A 1 124 ? 5.171 -7.924 -7.667 1.00 89.88 124 ILE A N 1
ATOM 961 C CA . ILE A 1 124 ? 5.223 -8.789 -6.479 1.00 89.88 124 ILE A CA 1
ATOM 962 C C . ILE A 1 124 ? 4.506 -8.153 -5.277 1.00 89.88 124 ILE A C 1
ATOM 964 O O . ILE A 1 124 ? 3.600 -8.796 -4.742 1.00 89.88 124 ILE A O 1
ATOM 968 N N . PRO A 1 125 ? 4.830 -6.910 -4.863 1.00 90.25 125 PRO A N 1
ATOM 969 C CA . PRO A 1 125 ? 4.160 -6.296 -3.721 1.00 90.25 125 PRO A CA 1
ATOM 970 C C . PRO A 1 125 ? 2.658 -6.101 -3.959 1.00 90.25 125 PRO A C 1
ATOM 972 O O . PRO A 1 125 ? 1.877 -6.307 -3.033 1.00 90.25 125 PRO A O 1
ATOM 975 N N . ILE A 1 126 ? 2.228 -5.803 -5.194 1.00 90.31 126 ILE A N 1
ATOM 976 C CA . ILE A 1 126 ? 0.799 -5.705 -5.535 1.00 90.31 126 ILE A CA 1
ATOM 977 C C . ILE A 1 126 ? 0.087 -7.055 -5.364 1.00 90.31 126 ILE A C 1
ATOM 979 O O . ILE A 1 126 ? -1.002 -7.092 -4.793 1.00 90.31 126 ILE A O 1
ATOM 983 N N . LEU A 1 127 ? 0.679 -8.167 -5.819 1.00 91.25 127 LEU A N 1
ATOM 984 C CA . LEU A 1 127 ? 0.075 -9.499 -5.677 1.00 91.25 127 LEU A CA 1
ATOM 985 C C . LEU A 1 127 ? -0.038 -9.927 -4.210 1.00 91.25 127 LEU A C 1
ATOM 987 O O . LEU A 1 127 ? -1.108 -10.359 -3.779 1.00 91.25 127 LEU A O 1
ATOM 991 N N . ILE A 1 128 ? 1.045 -9.776 -3.443 1.00 92.38 128 ILE A N 1
ATOM 992 C CA . ILE A 1 128 ? 1.069 -10.128 -2.018 1.00 92.38 128 ILE A CA 1
ATOM 993 C C . ILE A 1 128 ? 0.085 -9.246 -1.242 1.00 92.38 128 ILE A C 1
ATOM 995 O O . ILE A 1 128 ? -0.725 -9.766 -0.477 1.00 92.38 128 ILE A O 1
ATOM 999 N N . GLY A 1 129 ? 0.111 -7.931 -1.478 1.00 89.81 129 GLY A N 1
ATOM 1000 C CA . GLY A 1 129 ? -0.789 -6.979 -0.830 1.00 89.81 129 GLY A CA 1
ATOM 1001 C C . GLY A 1 129 ? -2.256 -7.266 -1.135 1.00 89.81 129 GLY A C 1
ATOM 1002 O O . GLY A 1 129 ? -3.069 -7.313 -0.218 1.00 89.81 129 GLY A O 1
ATOM 1003 N N . SER A 1 130 ? -2.590 -7.552 -2.397 1.00 90.94 130 SER A N 1
ATOM 1004 C CA . SER A 1 130 ? -3.963 -7.888 -2.799 1.00 90.94 130 SER A CA 1
ATOM 1005 C C . SER A 1 130 ? -4.461 -9.160 -2.115 1.00 90.94 130 SER A C 1
ATOM 1007 O O . SER A 1 130 ? -5.574 -9.185 -1.593 1.00 90.94 130 SER A O 1
ATOM 1009 N N . PHE A 1 131 ? -3.631 -10.208 -2.075 1.00 94.00 131 PHE A N 1
ATOM 1010 C CA . PHE A 1 131 ? -3.979 -11.453 -1.394 1.00 94.00 131 PHE A CA 1
ATOM 1011 C C . PHE A 1 131 ? -4.188 -11.241 0.108 1.00 94.00 131 PHE A C 1
ATOM 1013 O O . PHE A 1 131 ? -5.223 -11.639 0.638 1.00 94.00 131 PHE A O 1
ATOM 1020 N N . LEU A 1 132 ? -3.238 -10.585 0.785 1.00 91.56 132 LEU A N 1
ATOM 1021 C CA . LEU A 1 132 ? -3.325 -10.315 2.222 1.00 91.56 132 LEU A CA 1
ATOM 1022 C C . LEU A 1 132 ? -4.534 -9.442 2.568 1.00 91.56 132 LEU A C 1
ATOM 1024 O O . LEU A 1 132 ? -5.199 -9.709 3.565 1.00 91.56 132 LEU A O 1
ATOM 1028 N N . HIS A 1 133 ? -4.846 -8.443 1.741 1.00 90.19 133 HIS A N 1
ATOM 1029 C CA . HIS A 1 133 ? -5.993 -7.565 1.950 1.00 90.19 133 HIS A CA 1
ATOM 1030 C C . HIS A 1 133 ? -7.317 -8.334 1.836 1.00 90.19 133 HIS A C 1
ATOM 1032 O O . HIS A 1 133 ? -8.127 -8.297 2.758 1.00 90.19 133 HIS A O 1
ATOM 1038 N N . VAL A 1 134 ? -7.512 -9.109 0.762 1.00 91.81 134 VAL A N 1
ATOM 1039 C CA . VAL A 1 134 ? -8.724 -9.933 0.583 1.00 91.81 134 VAL A CA 1
ATOM 1040 C C . VAL A 1 134 ? -8.849 -10.985 1.683 1.00 91.81 134 VAL A C 1
ATOM 1042 O O . VAL A 1 134 ? -9.932 -11.183 2.230 1.00 91.81 134 VAL A O 1
ATOM 1045 N N . PHE A 1 135 ? -7.744 -11.642 2.037 1.00 93.38 135 PHE A N 1
ATOM 1046 C CA . PHE A 1 135 ? -7.722 -12.630 3.109 1.00 93.38 135 PHE A CA 1
ATOM 1047 C C . PHE A 1 135 ? -8.075 -12.014 4.469 1.00 93.38 135 PHE A C 1
ATOM 1049 O O . PHE A 1 135 ? -8.875 -12.587 5.206 1.00 93.38 135 PHE A O 1
ATOM 1056 N N . GLY A 1 136 ? -7.522 -10.838 4.782 1.00 88.44 136 GLY A N 1
ATOM 1057 C CA . GLY A 1 136 ? -7.832 -10.097 6.002 1.00 88.44 136 GLY A CA 1
ATOM 1058 C C . GLY A 1 136 ? -9.315 -9.748 6.091 1.00 88.44 136 GLY A C 1
ATOM 1059 O O . GLY A 1 136 ? -9.955 -10.082 7.082 1.00 88.44 136 GLY A O 1
ATOM 1060 N N . LEU A 1 137 ? -9.885 -9.186 5.020 1.00 88.44 137 LEU A N 1
ATOM 1061 C CA . LEU A 1 137 ? -11.316 -8.871 4.952 1.00 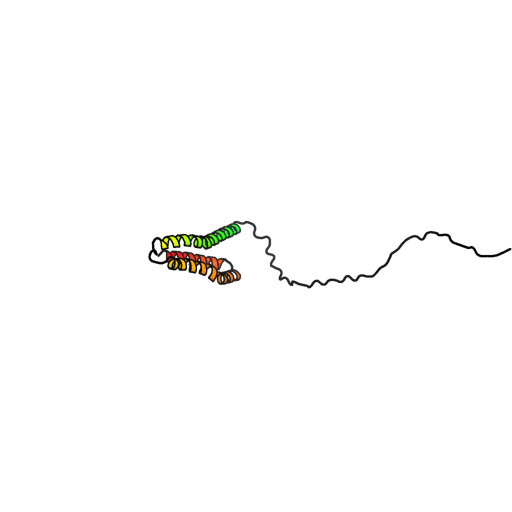88.44 137 LEU A CA 1
ATOM 1062 C C . LEU A 1 137 ? -12.200 -10.112 5.106 1.00 88.44 137 LEU A C 1
ATOM 1064 O O . LEU A 1 137 ? -13.204 -10.071 5.814 1.00 88.44 137 LEU A O 1
ATOM 1068 N N . MET A 1 138 ? -11.818 -11.226 4.474 1.00 91.75 138 MET A N 1
ATOM 1069 C CA . MET A 1 138 ? -12.538 -12.491 4.608 1.00 91.75 138 MET A CA 1
ATOM 1070 C C . MET A 1 138 ? -12.515 -12.998 6.055 1.00 91.75 138 MET A C 1
ATOM 1072 O O . MET A 1 138 ? -13.541 -13.454 6.545 1.00 91.75 138 MET A O 1
ATOM 1076 N N . MET A 1 139 ? -11.376 -12.886 6.747 1.00 92.44 139 MET A N 1
ATOM 1077 C CA . MET A 1 139 ? -11.253 -13.258 8.160 1.00 92.44 139 MET A CA 1
ATOM 1078 C C . MET A 1 139 ? -12.037 -12.329 9.090 1.00 92.44 139 MET A C 1
ATOM 1080 O O . MET A 1 139 ? -12.610 -12.803 10.062 1.00 92.44 139 MET A O 1
ATOM 1084 N N . THR A 1 140 ? -12.097 -11.028 8.800 1.00 85.56 140 THR A N 1
ATOM 1085 C CA . THR A 1 140 ? -12.919 -10.071 9.562 1.00 85.56 140 THR A CA 1
ATOM 1086 C C . THR A 1 140 ? -14.418 -10.311 9.377 1.00 85.56 140 THR A C 1
ATOM 1088 O O . THR A 1 140 ? -15.202 -9.970 10.254 1.00 85.56 140 THR A O 1
ATOM 1091 N N . SER A 1 141 ? -14.825 -10.880 8.240 1.00 81.94 141 SER A N 1
ATOM 1092 C CA . SER A 1 141 ? -16.229 -11.175 7.938 1.00 81.94 141 SER A CA 1
ATOM 1093 C C . SER A 1 141 ? -16.761 -12.463 8.589 1.00 81.94 141 SER A C 1
ATOM 1095 O O . SER A 1 141 ? -17.949 -12.752 8.416 1.00 81.94 141 SER A O 1
ATOM 1097 N N . LEU A 1 142 ? -15.916 -13.253 9.259 1.00 69.62 142 LEU A N 1
ATOM 1098 C CA . LEU A 1 142 ? -16.320 -14.464 9.988 1.00 69.62 142 LEU A CA 1
ATOM 1099 C C . LEU A 1 142 ? -16.873 -14.122 11.374 1.00 69.62 142 LEU A C 1
ATOM 1101 O O . LEU A 1 142 ? -17.881 -14.762 11.749 1.00 69.62 142 LEU A O 1
#

Radius of gyration: 41.87 Å; chains: 1; bounding box: 101×101×80 Å